Protein AF-A0A6H1LDH5-F1 (afdb_monomer)

Solvent-accessible surface area (backbone atoms only — not comparable to full-atom values): 4651 Å² total; per-residue (Å²): 137,83,83,49,46,87,64,56,82,77,60,60,94,84,41,60,46,26,46,55,17,46,50,53,41,49,74,52,67,55,56,16,63,51,97,55,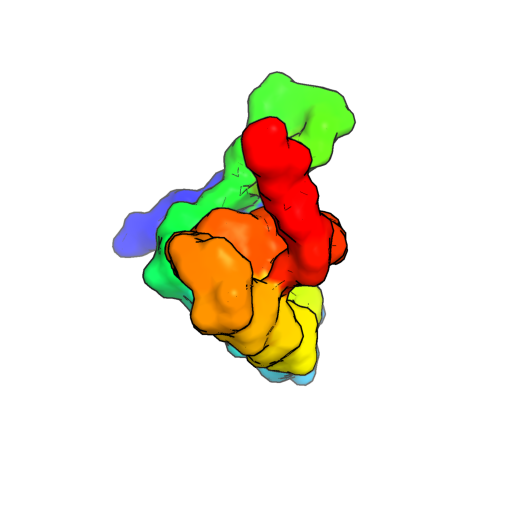100,75,54,50,66,40,71,49,64,26,50,66,54,46,52,50,14,50,51,30,12,67,76,71,72,46,54,62,46,64,21,48,45,37,83,60,48,76,68,74,75,87,125

Structure (mmCIF, N/CA/C/O backbone):
data_AF-A0A6H1LDH5-F1
#
_entry.id   AF-A0A6H1LDH5-F1
#
loop_
_atom_site.group_PDB
_atom_site.id
_atom_site.type_symbol
_atom_site.label_atom_id
_atom_site.label_alt_id
_atom_site.label_comp_id
_atom_site.label_asym_id
_atom_site.label_entity_id
_atom_site.label_seq_id
_atom_site.pdbx_PDB_ins_code
_atom_site.Cartn_x
_atom_site.Cartn_y
_atom_site.Cartn_z
_atom_site.occupancy
_atom_site.B_iso_or_equiv
_atom_site.auth_seq_id
_atom_site.auth_comp_id
_atom_site.auth_asym_id
_atom_site.auth_atom_id
_atom_site.pdbx_PDB_model_num
ATOM 1 N N . MET A 1 1 ? -0.426 14.781 -11.554 1.00 65.19 1 MET A N 1
ATOM 2 C CA . MET A 1 1 ? 0.850 14.035 -11.486 1.00 65.19 1 MET A CA 1
ATOM 3 C C . MET A 1 1 ? 1.192 13.875 -10.015 1.00 65.19 1 MET A C 1
ATOM 5 O O . MET A 1 1 ? 1.195 14.885 -9.326 1.00 65.19 1 MET A O 1
ATOM 9 N N . THR A 1 2 ? 1.384 12.650 -9.524 1.00 78.75 2 THR A N 1
ATOM 10 C CA . THR A 1 2 ? 1.658 12.381 -8.099 1.00 78.75 2 THR A CA 1
ATOM 11 C C . THR A 1 2 ? 3.154 12.169 -7.899 1.00 78.75 2 THR A C 1
ATOM 13 O O . THR A 1 2 ? 3.760 11.409 -8.651 1.00 78.75 2 THR A O 1
ATOM 16 N N . ASN A 1 3 ? 3.749 12.823 -6.899 1.00 86.06 3 ASN A N 1
ATOM 17 C CA . ASN A 1 3 ? 5.107 12.510 -6.460 1.00 86.06 3 ASN A CA 1
ATOM 18 C C . ASN A 1 3 ? 5.042 11.298 -5.520 1.00 86.06 3 ASN A C 1
ATOM 20 O O . ASN A 1 3 ? 4.485 11.396 -4.432 1.00 86.06 3 ASN A O 1
ATOM 24 N N . ALA A 1 4 ? 5.557 10.154 -5.970 1.00 87.12 4 ALA A N 1
ATOM 25 C CA . ALA A 1 4 ? 5.539 8.902 -5.215 1.00 87.12 4 ALA A CA 1
ATOM 26 C C . ALA A 1 4 ? 6.775 8.709 -4.318 1.00 87.12 4 ALA A C 1
ATOM 28 O O . ALA A 1 4 ? 6.856 7.696 -3.632 1.00 87.12 4 ALA A O 1
ATOM 29 N N . GLY A 1 5 ? 7.713 9.659 -4.311 1.00 87.69 5 GLY A N 1
ATOM 30 C CA . GLY A 1 5 ? 8.937 9.612 -3.517 1.00 87.69 5 GLY A CA 1
ATOM 31 C C . GLY A 1 5 ? 10.112 8.883 -4.164 1.00 87.69 5 GLY A C 1
ATOM 32 O O . GLY A 1 5 ? 9.967 8.158 -5.149 1.00 87.69 5 GLY A O 1
ATOM 33 N N . PHE A 1 6 ? 11.307 9.157 -3.634 1.00 85.94 6 PHE A N 1
ATOM 34 C CA . PHE A 1 6 ? 12.584 8.706 -4.198 1.00 85.94 6 PHE A CA 1
ATOM 35 C C . PHE 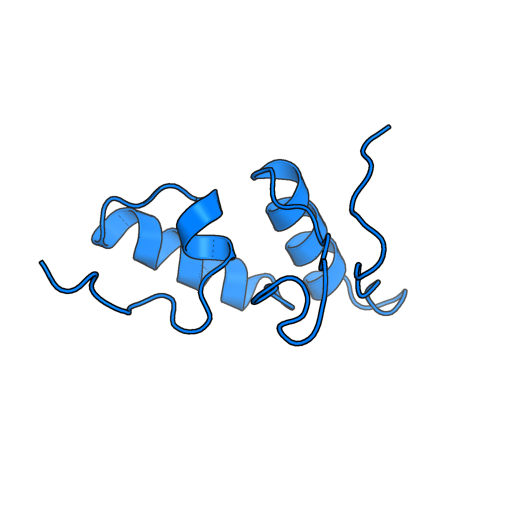A 1 6 ? 12.855 7.220 -3.958 1.00 85.94 6 PHE A C 1
ATOM 37 O O . PHE A 1 6 ? 13.548 6.597 -4.756 1.00 85.94 6 PHE A O 1
ATOM 44 N N . ASP A 1 7 ? 12.257 6.640 -2.919 1.00 87.69 7 ASP A N 1
ATOM 45 C CA . ASP A 1 7 ? 12.460 5.238 -2.550 1.00 87.69 7 ASP A CA 1
ATOM 46 C C . ASP A 1 7 ? 11.425 4.306 -3.189 1.00 87.69 7 AS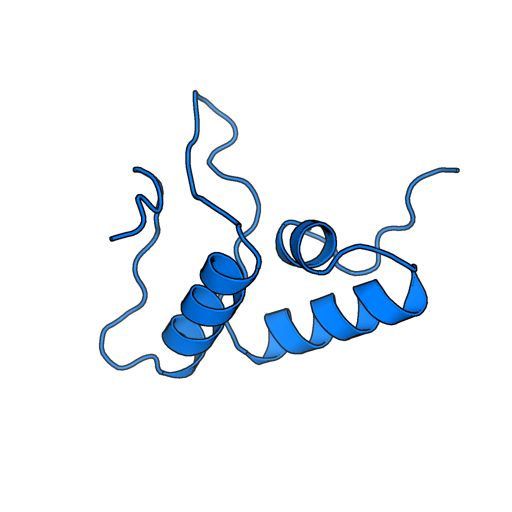P A C 1
ATOM 48 O O . ASP A 1 7 ? 11.252 3.152 -2.785 1.00 87.69 7 ASP A O 1
ATOM 52 N N . LEU A 1 8 ? 10.710 4.796 -4.206 1.00 87.38 8 LEU A N 1
ATOM 53 C CA . LEU A 1 8 ? 9.762 3.991 -4.954 1.00 87.38 8 LEU A CA 1
ATOM 54 C C . LEU A 1 8 ? 10.490 2.843 -5.674 1.00 87.38 8 LEU A C 1
ATOM 56 O O . LEU A 1 8 ? 11.123 3.015 -6.716 1.00 87.38 8 LEU A O 1
ATOM 60 N N . ALA A 1 9 ? 10.306 1.627 -5.164 1.00 88.44 9 ALA A N 1
ATOM 61 C CA . ALA A 1 9 ? 10.768 0.409 -5.817 1.00 88.44 9 ALA A CA 1
ATOM 62 C C . ALA A 1 9 ? 9.819 -0.002 -6.959 1.00 88.44 9 ALA A C 1
ATOM 64 O O . ALA A 1 9 ? 8.817 -0.694 -6.741 1.00 88.44 9 ALA A O 1
ATOM 65 N N . VAL A 1 10 ? 10.146 0.415 -8.186 1.00 91.44 10 VAL A N 1
ATOM 66 C CA . VAL A 1 10 ? 9.333 0.153 -9.385 1.00 91.44 10 VAL A CA 1
ATOM 67 C C . VAL A 1 10 ? 9.260 -1.356 -9.699 1.00 91.44 10 VAL A C 1
ATOM 69 O O . VAL A 1 10 ? 10.298 -2.018 -9.793 1.00 91.44 10 VAL A O 1
ATOM 72 N N . PRO A 1 11 ? 8.054 -1.927 -9.892 1.00 94.62 11 PRO A N 1
ATOM 73 C CA . PRO A 1 11 ? 7.884 -3.325 -10.274 1.00 94.62 11 PRO A CA 1
ATOM 74 C C . PRO A 1 11 ? 8.539 -3.700 -11.608 1.00 94.62 11 PRO A C 1
ATOM 76 O O . PRO A 1 11 ? 8.711 -2.880 -12.512 1.00 94.62 11 PRO A O 1
ATOM 79 N N . ARG A 1 12 ? 8.824 -4.996 -11.793 1.00 95.88 12 ARG A N 1
ATOM 80 C CA . ARG A 1 12 ? 9.257 -5.521 -13.098 1.00 95.88 12 ARG A CA 1
ATOM 81 C C . ARG A 1 12 ? 8.168 -5.281 -14.148 1.00 95.88 12 ARG A C 1
ATOM 83 O O . ARG A 1 12 ? 6.987 -5.490 -13.888 1.00 95.88 12 ARG A O 1
ATOM 90 N N . ARG A 1 13 ? 8.558 -4.947 -15.385 1.00 95.25 13 ARG A N 1
ATOM 91 C CA . ARG A 1 13 ? 7.623 -4.587 -16.478 1.00 95.25 13 ARG A CA 1
ATOM 92 C C . ARG A 1 13 ? 6.481 -5.590 -16.705 1.00 95.25 13 ARG A C 1
ATOM 94 O O . ARG A 1 13 ? 5.385 -5.185 -17.062 1.00 95.25 13 ARG A O 1
ATOM 101 N N . ARG A 1 14 ? 6.742 -6.893 -16.548 1.00 96.31 14 ARG A N 1
ATOM 102 C CA . ARG A 1 14 ? 5.762 -7.968 -16.803 1.00 96.31 14 ARG A CA 1
ATOM 103 C C . ARG A 1 14 ? 4.991 -8.414 -15.556 1.00 96.31 14 ARG A C 1
ATOM 105 O O . ARG A 1 14 ? 4.087 -9.235 -15.684 1.00 96.31 14 ARG A O 1
ATOM 112 N N . ASP A 1 15 ? 5.334 -7.905 -14.376 1.00 97.31 15 ASP A N 1
ATOM 113 C CA . ASP A 1 15 ? 4.700 -8.315 -13.124 1.00 97.31 15 ASP A CA 1
ATOM 114 C C . ASP A 1 15 ? 3.427 -7.509 -12.867 1.00 97.31 15 ASP A C 1
ATOM 116 O O . ASP A 1 15 ? 3.424 -6.498 -12.165 1.00 97.31 15 ASP A O 1
ATOM 120 N N . LYS A 1 16 ? 2.330 -7.961 -13.476 1.00 97.44 16 LYS A N 1
ATOM 121 C CA . LYS A 1 16 ? 1.018 -7.316 -13.348 1.00 97.44 16 LYS A CA 1
ATOM 122 C C . LYS A 1 16 ? 0.572 -7.202 -11.890 1.00 97.44 16 LYS A C 1
ATOM 124 O O . LYS A 1 16 ? 0.046 -6.169 -11.498 1.00 97.44 16 LYS A O 1
ATOM 129 N N . SER A 1 17 ? 0.835 -8.229 -11.080 1.00 97.56 17 SER A N 1
ATOM 130 C CA . SER A 1 17 ? 0.400 -8.265 -9.682 1.00 97.56 17 SER A CA 1
ATOM 131 C C . SER A 1 17 ? 1.089 -7.200 -8.831 1.00 97.56 17 SER A C 1
ATOM 133 O O . SER A 1 17 ? 0.448 -6.562 -7.997 1.00 97.56 17 SER A O 1
ATOM 135 N N . ALA A 1 18 ? 2.376 -6.961 -9.079 1.00 96.94 18 ALA A N 1
ATOM 136 C CA . ALA A 1 18 ? 3.136 -5.933 -8.388 1.00 96.94 18 ALA A CA 1
ATOM 137 C C . ALA A 1 18 ? 2.764 -4.518 -8.857 1.00 96.94 18 ALA A C 1
ATOM 139 O O . ALA A 1 18 ? 2.773 -3.592 -8.045 1.00 96.94 18 ALA A O 1
ATOM 140 N N . TRP A 1 19 ? 2.402 -4.343 -10.134 1.00 97.44 19 TRP A N 1
ATOM 141 C CA . TRP A 1 19 ? 1.856 -3.077 -10.638 1.00 97.44 19 TRP A CA 1
ATOM 142 C C . TRP A 1 19 ? 0.499 -2.745 -10.020 1.00 97.44 19 TRP A C 1
ATOM 144 O O . TRP A 1 19 ? 0.318 -1.633 -9.534 1.00 97.44 19 TRP A O 1
ATOM 154 N N . GLU A 1 20 ? -0.419 -3.710 -9.968 1.00 97.81 20 GLU A N 1
ATOM 155 C CA . GLU A 1 20 ? -1.726 -3.534 -9.321 1.00 97.81 20 GLU A CA 1
ATOM 156 C C . GLU A 1 20 ? -1.580 -3.243 -7.818 1.00 97.81 20 GLU A C 1
ATOM 158 O O . GLU A 1 20 ? -2.301 -2.411 -7.265 1.00 97.81 20 GLU A O 1
ATOM 163 N N . ALA A 1 21 ? -0.615 -3.884 -7.149 1.00 97.38 21 ALA A N 1
ATOM 164 C CA . ALA A 1 21 ? -0.314 -3.605 -5.748 1.00 97.38 21 ALA A CA 1
ATOM 165 C C . ALA A 1 21 ? 0.226 -2.184 -5.536 1.00 97.38 21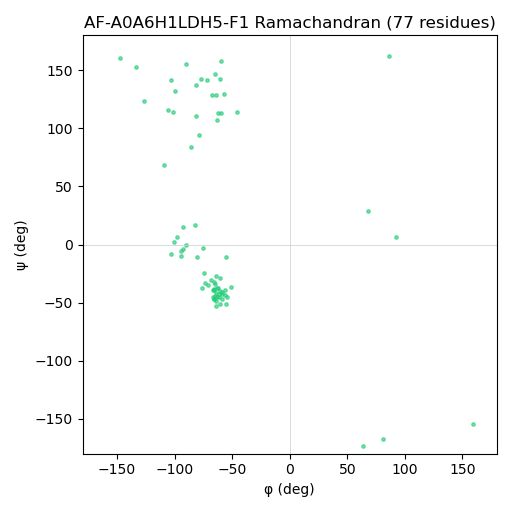 ALA A C 1
ATOM 167 O O . ALA A 1 21 ? -0.212 -1.483 -4.620 1.00 97.38 21 ALA A O 1
ATOM 168 N N . LEU A 1 22 ? 1.145 -1.738 -6.399 1.00 95.44 22 LEU A N 1
ATOM 169 C CA . LEU A 1 22 ? 1.652 -0.371 -6.367 1.00 95.44 22 LEU A CA 1
ATOM 170 C C . LEU A 1 22 ? 0.526 0.642 -6.615 1.00 95.44 22 LEU A C 1
ATOM 172 O O . LEU A 1 22 ? 0.410 1.612 -5.872 1.00 95.44 22 LEU A O 1
ATOM 176 N N . GLU A 1 23 ? -0.331 0.402 -7.606 1.00 95.69 23 GLU A N 1
ATOM 177 C CA . GLU A 1 23 ? -1.476 1.266 -7.889 1.00 95.69 23 GLU A CA 1
ATOM 178 C C . GLU A 1 23 ? -2.418 1.375 -6.684 1.00 95.69 23 GLU A C 1
ATOM 180 O O . GLU A 1 23 ? -2.798 2.483 -6.307 1.00 95.69 23 GLU A O 1
ATOM 185 N N . ALA A 1 24 ? -2.766 0.252 -6.048 1.00 96.50 24 ALA A N 1
ATOM 186 C CA . ALA A 1 24 ? -3.602 0.253 -4.849 1.00 96.50 24 ALA A CA 1
ATOM 187 C C . ALA A 1 24 ? -2.978 1.080 -3.713 1.00 96.50 24 ALA A C 1
ATOM 189 O O . ALA A 1 24 ? -3.674 1.849 -3.056 1.00 96.50 24 ALA A O 1
ATOM 190 N N . THR A 1 25 ? -1.663 0.959 -3.533 1.00 94.81 25 THR A N 1
ATOM 191 C CA . THR A 1 25 ? -0.896 1.662 -2.497 1.00 94.81 25 THR A CA 1
ATOM 192 C C . THR A 1 25 ? -0.892 3.177 -2.735 1.00 94.81 25 THR A C 1
ATOM 194 O O . THR A 1 25 ? -1.212 3.948 -1.833 1.00 94.81 25 THR A O 1
ATOM 197 N N . LEU A 1 26 ? -0.634 3.609 -3.973 1.00 93.69 26 LEU A N 1
ATOM 198 C CA . LEU A 1 26 ? -0.657 5.028 -4.348 1.00 93.6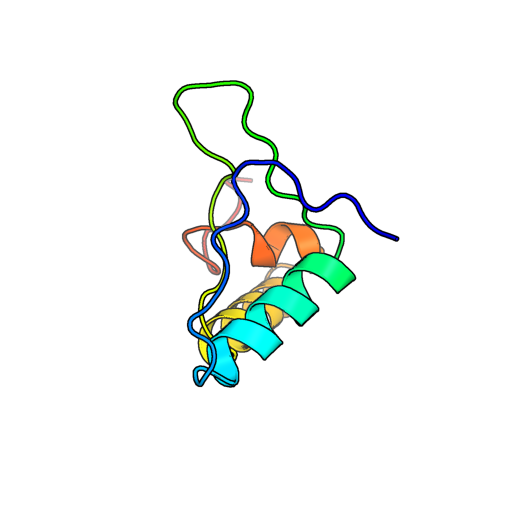9 26 LEU A CA 1
ATOM 199 C C . LEU A 1 26 ? -2.069 5.628 -4.274 1.00 93.69 26 LEU A C 1
ATOM 201 O O . LEU A 1 26 ? -2.234 6.760 -3.827 1.00 93.69 26 LEU A O 1
ATOM 205 N N . ARG A 1 27 ? -3.103 4.876 -4.677 1.00 94.19 27 ARG A N 1
ATOM 206 C CA . ARG A 1 27 ? -4.508 5.310 -4.559 1.00 94.19 27 ARG A CA 1
ATOM 207 C C . ARG A 1 27 ? -4.956 5.454 -3.104 1.00 94.19 27 ARG A C 1
ATOM 209 O O . ARG A 1 27 ? -5.778 6.318 -2.823 1.00 94.19 27 ARG A O 1
ATOM 216 N N . ALA A 1 28 ? -4.414 4.638 -2.200 1.00 93.44 28 ALA A N 1
ATOM 217 C CA . ALA A 1 28 ? -4.645 4.750 -0.762 1.00 93.44 28 ALA A CA 1
ATOM 218 C C . ALA A 1 28 ? -3.868 5.910 -0.107 1.00 93.44 28 ALA A C 1
ATOM 220 O O . ALA A 1 28 ? -4.030 6.137 1.087 1.00 93.44 28 ALA A O 1
ATOM 221 N N . GLY A 1 29 ? -3.044 6.644 -0.866 1.00 91.56 29 GLY A N 1
ATOM 222 C CA . GLY A 1 29 ? -2.334 7.833 -0.393 1.00 91.56 29 GLY A CA 1
ATOM 223 C C . GLY A 1 29 ? -0.929 7.578 0.153 1.00 91.56 29 GLY A C 1
ATOM 224 O O . GLY A 1 29 ? -0.309 8.514 0.651 1.00 91.56 29 GLY A O 1
ATOM 225 N N . LEU A 1 30 ? -0.400 6.353 0.049 1.00 91.06 30 LEU A N 1
ATOM 226 C CA . LEU A 1 30 ? 0.981 6.083 0.451 1.00 91.06 30 LEU A CA 1
ATOM 227 C C . LEU A 1 30 ? 1.971 6.694 -0.547 1.00 91.06 30 LEU A C 1
ATOM 229 O O . LEU A 1 30 ? 1.783 6.628 -1.765 1.00 91.06 30 LEU A O 1
ATOM 233 N N . THR A 1 31 ? 3.065 7.226 -0.014 1.00 90.12 31 THR A N 1
ATOM 234 C CA . THR A 1 31 ? 4.221 7.727 -0.762 1.00 90.12 31 THR A CA 1
ATOM 235 C C . THR A 1 31 ? 5.506 7.197 -0.128 1.00 90.12 31 THR A C 1
ATOM 237 O O . THR A 1 31 ? 5.544 6.874 1.055 1.00 90.12 31 THR A O 1
ATOM 240 N N . PHE A 1 32 ? 6.568 7.068 -0.922 1.00 87.50 32 PHE A N 1
ATOM 241 C CA . PHE A 1 32 ? 7.817 6.415 -0.530 1.00 87.50 32 PHE A CA 1
ATOM 242 C C . PHE A 1 32 ? 8.935 7.444 -0.364 1.00 87.50 32 PHE A C 1
ATOM 244 O O . PHE A 1 32 ? 9.871 7.524 -1.164 1.00 87.50 32 PHE A O 1
ATOM 251 N N . HIS A 1 33 ? 8.803 8.271 0.669 1.00 84.19 33 HIS A N 1
ATOM 252 C CA . HIS A 1 33 ? 9.837 9.215 1.080 1.00 84.19 33 HIS A CA 1
ATOM 253 C C . HIS A 1 33 ? 10.512 8.695 2.347 1.00 84.19 33 HIS A C 1
ATOM 255 O O . HIS A 1 33 ? 9.868 8.622 3.390 1.00 84.19 33 HIS A O 1
ATOM 261 N N . SER A 1 34 ? 11.801 8.373 2.292 1.00 78.12 34 SER A N 1
ATOM 262 C CA . SER A 1 34 ? 12.606 8.197 3.499 1.00 78.12 34 SER A CA 1
ATOM 263 C C . SER A 1 34 ? 13.501 9.418 3.733 1.00 78.12 34 SER A C 1
ATOM 265 O O . SER A 1 34 ? 14.024 10.027 2.802 1.00 78.12 34 SER A O 1
ATOM 267 N N . CYS A 1 35 ? 13.653 9.807 5.002 1.00 67.19 35 CYS A N 1
ATOM 268 C CA . CYS A 1 35 ? 14.612 10.829 5.446 1.00 67.19 35 CYS A CA 1
ATOM 269 C C . CYS A 1 35 ? 15.911 10.184 5.991 1.00 67.19 35 CYS A C 1
ATOM 271 O O . CYS A 1 35 ? 16.763 10.862 6.556 1.00 67.19 35 CYS A O 1
ATOM 273 N N . GLY A 1 36 ? 16.072 8.856 5.874 1.00 63.19 36 GLY A N 1
ATOM 274 C CA . GLY A 1 36 ? 17.195 8.137 6.479 1.00 63.19 36 GLY A CA 1
ATOM 275 C C . GLY A 1 36 ? 16.966 6.634 6.676 1.00 63.19 36 GLY A C 1
ATOM 276 O O . GLY A 1 36 ? 16.166 6.007 5.985 1.00 63.19 36 GLY A O 1
ATOM 277 N N . CYS A 1 37 ? 17.686 6.072 7.653 1.00 66.00 37 CYS A N 1
ATOM 278 C CA . CYS A 1 37 ? 18.060 4.657 7.820 1.00 66.00 37 CYS A CA 1
ATOM 279 C C . CYS A 1 37 ? 16.931 3.601 7.844 1.00 66.00 37 CYS A C 1
ATOM 281 O O . CYS A 1 37 ? 17.235 2.413 7.809 1.00 66.00 37 CYS A O 1
ATOM 283 N N . GLY A 1 38 ? 15.659 3.999 7.931 1.00 65.38 38 GLY A N 1
ATOM 284 C CA . GLY A 1 38 ? 14.509 3.086 8.022 1.00 65.38 38 GLY A CA 1
ATOM 285 C C . GLY A 1 38 ? 13.838 2.744 6.688 1.00 65.38 38 GLY A C 1
ATOM 286 O O . GLY A 1 38 ? 12.988 1.855 6.648 1.00 65.38 38 GLY A O 1
ATOM 287 N N . GLY A 1 39 ? 14.204 3.430 5.598 1.00 73.75 39 GLY A N 1
ATOM 288 C CA . GLY A 1 39 ? 13.503 3.308 4.319 1.00 73.75 39 GLY A CA 1
ATOM 289 C C . GLY A 1 39 ? 12.044 3.793 4.395 1.00 73.75 39 GLY A C 1
ATOM 290 O O . GLY A 1 39 ? 11.622 4.353 5.407 1.00 73.75 39 GLY A O 1
ATOM 291 N N . PRO A 1 40 ? 11.254 3.613 3.328 1.00 78.38 40 PRO A N 1
ATOM 292 C CA . PRO A 1 40 ? 9.900 4.163 3.229 1.00 78.38 40 PRO A CA 1
ATOM 293 C C . PRO A 1 40 ? 8.819 3.308 3.926 1.00 78.38 40 PRO A C 1
ATOM 295 O O . PRO A 1 40 ? 7.642 3.448 3.611 1.00 78.38 40 PRO A O 1
ATOM 298 N N . GLY A 1 41 ? 9.198 2.385 4.818 1.00 83.25 41 GLY A N 1
ATOM 299 C CA . GLY A 1 41 ? 8.275 1.419 5.424 1.00 83.25 41 GLY A CA 1
ATOM 300 C C . GLY A 1 41 ? 7.973 0.201 4.539 1.00 83.25 41 GLY A C 1
ATOM 301 O O . GLY A 1 41 ? 8.669 -0.071 3.555 1.00 83.25 41 GLY A O 1
ATOM 302 N N . TYR A 1 42 ? 6.954 -0.581 4.916 1.00 90.06 42 TYR A N 1
ATOM 303 C CA . TYR A 1 42 ? 6.547 -1.760 4.149 1.00 90.06 42 TYR A CA 1
ATOM 304 C C . TYR A 1 42 ? 5.751 -1.360 2.903 1.00 90.06 42 TYR A C 1
ATOM 306 O O . TYR A 1 42 ? 4.910 -0.463 2.926 1.00 90.06 42 TYR A O 1
ATOM 314 N N . ARG A 1 43 ? 5.973 -2.094 1.809 1.00 91.00 43 ARG A N 1
ATOM 315 C CA . ARG A 1 43 ? 5.217 -1.956 0.565 1.00 91.00 43 ARG A CA 1
ATOM 316 C C . ARG A 1 43 ? 4.664 -3.313 0.129 1.00 91.00 43 ARG A C 1
ATOM 318 O O . ARG A 1 43 ? 5.467 -4.209 -0.148 1.00 91.00 43 ARG A O 1
ATOM 325 N N . PRO A 1 44 ? 3.341 -3.451 -0.059 1.00 95.19 44 PRO A N 1
ATOM 326 C CA . PRO A 1 44 ? 2.767 -4.626 -0.697 1.00 95.19 44 PRO A CA 1
ATOM 327 C C . PRO A 1 44 ? 3.366 -4.827 -2.094 1.00 95.19 44 PRO A C 1
ATOM 329 O O . PRO A 1 44 ? 3.425 -3.915 -2.923 1.00 95.19 44 PRO A O 1
ATOM 332 N N . ARG A 1 45 ? 3.828 -6.042 -2.361 1.00 94.62 45 ARG A N 1
ATOM 333 C CA . ARG A 1 45 ? 4.471 -6.462 -3.611 1.00 94.62 45 ARG A CA 1
ATOM 334 C C . ARG A 1 45 ? 3.536 -7.273 -4.498 1.00 94.62 45 ARG A C 1
ATOM 336 O O . ARG A 1 45 ? 3.894 -7.550 -5.637 1.00 94.62 45 ARG A O 1
ATOM 343 N N . SER A 1 46 ? 2.355 -7.641 -4.003 1.00 96.94 46 SER A N 1
ATOM 344 C CA . SER A 1 46 ? 1.361 -8.408 -4.753 1.00 96.94 46 SER A CA 1
ATOM 345 C C . SER A 1 46 ? -0.076 -8.046 -4.379 1.00 96.94 46 SER A C 1
ATOM 347 O O . SER A 1 46 ? -0.368 -7.522 -3.303 1.00 96.94 46 SER A O 1
ATOM 349 N N . THR A 1 47 ? -1.013 -8.386 -5.261 1.00 97.62 47 THR A N 1
ATOM 350 C CA . THR A 1 47 ? -2.452 -8.232 -5.005 1.00 97.62 47 THR A CA 1
ATOM 351 C C . THR A 1 47 ? -2.947 -9.109 -3.857 1.00 97.62 47 THR A C 1
ATOM 353 O O . THR A 1 47 ? -3.928 -8.755 -3.202 1.00 97.62 47 THR A O 1
ATOM 356 N N . ALA A 1 48 ? -2.281 -10.237 -3.594 1.00 97.81 48 ALA A N 1
ATOM 357 C CA . ALA A 1 48 ? -2.581 -11.102 -2.459 1.00 97.81 48 ALA A CA 1
ATOM 358 C C . ALA A 1 48 ? -2.308 -10.379 -1.132 1.00 97.81 48 ALA A C 1
ATOM 360 O O . ALA A 1 48 ? -3.201 -10.299 -0.290 1.00 97.81 48 ALA A O 1
ATOM 361 N N . GLU A 1 49 ? -1.135 -9.754 -1.001 1.00 97.50 49 GLU A N 1
ATOM 362 C CA . GLU A 1 49 ? -0.758 -8.974 0.187 1.00 97.50 49 GLU A CA 1
ATOM 363 C C . GLU A 1 49 ? -1.680 -7.760 0.400 1.00 97.50 49 GLU A C 1
ATOM 365 O O . GLU A 1 49 ? -2.046 -7.456 1.536 1.00 97.50 49 GLU A O 1
ATOM 370 N N . VAL A 1 50 ? -2.112 -7.091 -0.679 1.00 98.00 50 VAL A N 1
ATOM 371 C CA . VAL A 1 50 ? -3.106 -6.000 -0.603 1.00 98.00 50 VAL A CA 1
ATOM 372 C C . VAL A 1 50 ? -4.450 -6.511 -0.083 1.00 98.00 50 VAL A C 1
ATOM 374 O O . VAL A 1 50 ? -5.076 -5.879 0.769 1.00 98.00 50 VAL A O 1
ATOM 377 N N . ARG A 1 51 ? -4.924 -7.657 -0.585 1.00 98.06 51 ARG A N 1
ATOM 378 C CA . ARG A 1 51 ? -6.196 -8.252 -0.146 1.00 98.06 51 ARG A CA 1
ATOM 379 C C . ARG A 1 51 ? -6.147 -8.657 1.319 1.00 98.06 51 ARG A C 1
ATOM 381 O O . ARG A 1 51 ? -7.124 -8.434 2.027 1.00 98.06 51 ARG A O 1
ATOM 388 N N . GLU A 1 52 ? -5.040 -9.239 1.758 1.00 97.88 52 GLU A N 1
ATOM 389 C CA . GLU A 1 52 ? -4.824 -9.602 3.155 1.0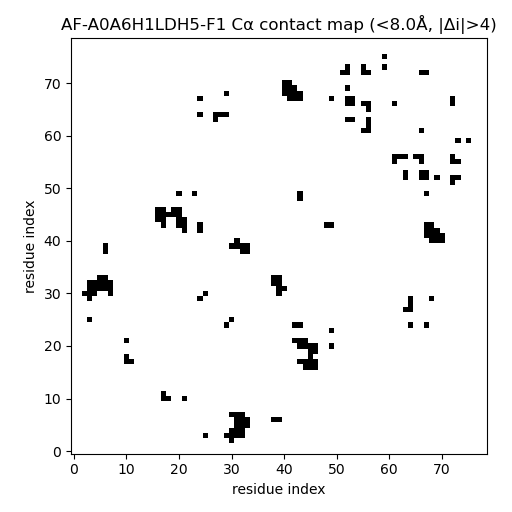0 97.88 52 GLU A CA 1
ATOM 390 C C . GLU A 1 52 ? -4.876 -8.373 4.066 1.00 97.88 52 GLU A C 1
ATOM 392 O O . GLU A 1 52 ? -5.692 -8.328 4.983 1.00 97.88 52 GLU A O 1
ATOM 397 N N . ARG A 1 53 ? -4.118 -7.323 3.743 1.00 97.19 53 ARG A N 1
ATOM 398 C CA . ARG A 1 53 ? -4.107 -6.068 4.511 1.00 97.19 53 ARG A CA 1
ATOM 399 C C . ARG A 1 53 ? -5.472 -5.397 4.562 1.00 97.19 53 ARG A C 1
ATOM 401 O O . ARG A 1 53 ? -5.898 -4.948 5.618 1.00 97.19 53 ARG A O 1
ATOM 408 N N . ARG A 1 54 ? -6.228 -5.404 3.461 1.00 97.25 54 ARG A N 1
ATOM 409 C CA . ARG A 1 54 ? -7.619 -4.915 3.449 1.00 97.25 54 ARG A CA 1
ATOM 410 C C . ARG A 1 54 ? -8.555 -5.750 4.324 1.00 97.25 54 ARG A C 1
ATOM 412 O O . ARG A 1 54 ? -9.501 -5.201 4.882 1.00 97.25 54 ARG A O 1
ATOM 419 N N . ARG A 1 55 ? -8.343 -7.068 4.427 1.00 97.75 55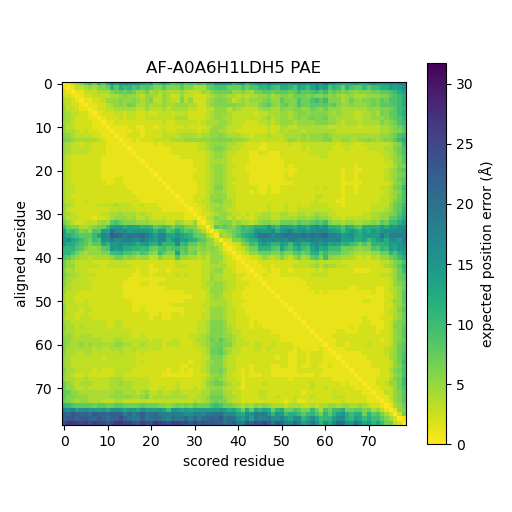 ARG A N 1
ATOM 420 C CA . ARG A 1 55 ? -9.111 -7.918 5.354 1.00 97.75 55 ARG A CA 1
ATOM 421 C C . ARG A 1 55 ? -8.778 -7.560 6.795 1.00 97.75 55 ARG A C 1
ATOM 423 O O . ARG A 1 55 ? -9.707 -7.363 7.573 1.00 97.75 55 ARG A O 1
ATOM 430 N N . ALA A 1 56 ? -7.497 -7.397 7.104 1.00 95.44 56 ALA A N 1
ATOM 431 C CA . ALA A 1 56 ? -7.068 -6.977 8.426 1.00 95.44 56 ALA A CA 1
ATOM 432 C C . ALA A 1 56 ? -7.598 -5.591 8.795 1.00 95.44 56 ALA A C 1
ATOM 434 O O . ALA A 1 56 ? -8.158 -5.426 9.872 1.00 95.44 56 ALA A O 1
ATOM 435 N N . ALA A 1 57 ? -7.575 -4.637 7.862 1.00 95.44 57 ALA A N 1
ATOM 436 C CA . ALA A 1 57 ? -8.156 -3.313 8.061 1.00 95.44 57 ALA A CA 1
ATOM 437 C C . ALA A 1 57 ? -9.629 -3.382 8.486 1.00 95.44 57 ALA A C 1
ATOM 439 O O . ALA A 1 57 ? -10.035 -2.723 9.437 1.00 95.44 57 ALA A O 1
ATOM 440 N N . LYS A 1 58 ? -10.424 -4.230 7.820 1.00 96.25 58 LYS A N 1
ATOM 441 C CA . LYS A 1 58 ? -11.841 -4.420 8.155 1.00 96.25 58 LYS A CA 1
ATOM 442 C C . LYS A 1 58 ? -12.049 -5.052 9.528 1.00 96.25 58 LYS A C 1
ATOM 444 O O . LYS A 1 58 ? -12.991 -4.672 10.211 1.00 96.25 58 LYS A O 1
ATOM 449 N N . GLN A 1 59 ? -11.218 -6.020 9.908 1.00 95.56 59 GLN A N 1
ATOM 450 C CA . GLN A 1 59 ? -11.355 -6.713 11.193 1.00 95.56 59 GLN A CA 1
ATOM 451 C C . GLN A 1 59 ? -10.858 -5.866 12.369 1.00 95.56 59 GLN A C 1
ATOM 453 O O . GLN A 1 59 ? -11.479 -5.871 13.425 1.00 95.56 59 GLN A O 1
ATOM 458 N N . LEU A 1 60 ? -9.783 -5.106 12.165 1.00 93.94 60 LEU A N 1
ATOM 459 C CA . LEU A 1 60 ? -9.142 -4.276 13.185 1.00 93.94 60 LEU A CA 1
ATOM 460 C C . LEU A 1 60 ? -9.670 -2.829 13.211 1.00 93.94 60 LEU A C 1
ATOM 462 O O . LEU A 1 60 ? -9.254 -2.043 14.056 1.00 93.94 60 LEU A O 1
ATOM 466 N N . GLY A 1 61 ? -10.562 -2.454 12.288 1.00 95.38 61 GLY A N 1
ATOM 467 C CA . GLY A 1 61 ? -11.106 -1.095 12.188 1.00 95.38 61 GLY A CA 1
ATOM 468 C C . GLY A 1 61 ? -10.079 -0.044 11.750 1.00 95.38 61 GLY A C 1
ATOM 469 O O . GLY A 1 61 ? -10.185 1.117 12.135 1.00 95.38 61 GLY A O 1
ATOM 470 N N . LEU A 1 62 ? -9.071 -0.441 10.969 1.00 93.62 62 LEU A N 1
ATOM 471 C CA . LEU A 1 62 ? -7.998 0.444 10.512 1.00 93.62 62 LEU A CA 1
ATOM 472 C C . LEU A 1 62 ? -8.350 1.118 9.186 1.00 93.62 62 LEU A C 1
ATOM 474 O O . LEU A 1 62 ? -9.094 0.581 8.362 1.00 93.62 62 LEU A O 1
ATOM 478 N N . LEU A 1 63 ? -7.726 2.270 8.939 1.00 94.56 63 LEU A N 1
ATOM 479 C CA . LEU A 1 63 ? -7.711 2.869 7.610 1.00 94.56 63 LEU A CA 1
ATOM 480 C C . LEU A 1 63 ? -6.937 1.973 6.638 1.00 94.56 63 LEU A C 1
ATOM 482 O O . LEU A 1 63 ? -5.949 1.332 7.005 1.00 94.56 63 LEU A O 1
ATOM 486 N N . GLU A 1 64 ? -7.362 1.969 5.374 1.00 94.25 64 GLU A N 1
ATOM 487 C CA . GLU A 1 64 ? -6.691 1.197 4.327 1.00 94.25 64 GLU A CA 1
ATOM 488 C C . GLU A 1 64 ? -5.210 1.574 4.218 1.00 94.25 64 GLU A C 1
ATOM 490 O O . GLU A 1 64 ? -4.367 0.684 4.162 1.00 94.25 64 GLU A O 1
ATOM 495 N N . GLN A 1 65 ? -4.891 2.872 4.268 1.00 93.75 65 GLN A N 1
ATOM 496 C CA . GLN A 1 65 ? -3.513 3.35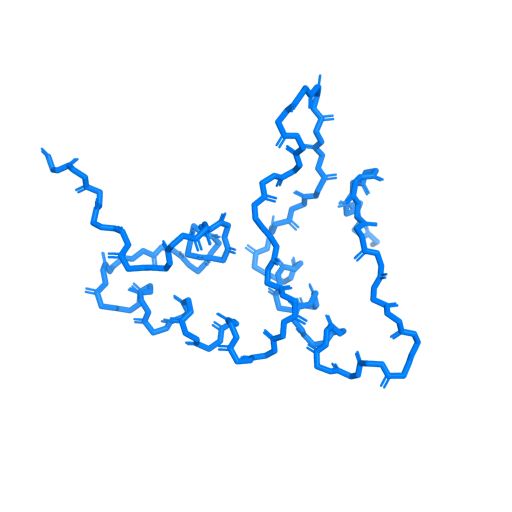9 4.235 1.00 93.75 65 GLN A CA 1
ATOM 497 C C . GLN A 1 65 ? -2.665 2.728 5.348 1.00 93.75 65 GLN A C 1
ATOM 499 O O . GLN A 1 65 ? -1.625 2.133 5.073 1.00 93.75 65 GLN A O 1
ATOM 504 N N . THR A 1 66 ? -3.157 2.788 6.589 1.00 93.00 66 THR A N 1
ATOM 505 C CA . THR A 1 66 ? -2.488 2.223 7.766 1.00 93.00 66 THR A CA 1
ATOM 506 C C . THR A 1 66 ? -2.252 0.727 7.614 1.00 93.00 66 THR A C 1
ATOM 508 O O . THR A 1 66 ? -1.179 0.238 7.943 1.00 93.00 66 THR A O 1
ATOM 511 N N . ALA A 1 67 ? -3.232 -0.019 7.104 1.00 94.62 67 ALA A N 1
ATOM 512 C CA . ALA A 1 67 ? -3.069 -1.453 6.910 1.00 94.62 67 ALA A CA 1
ATOM 513 C C . ALA A 1 67 ? -2.093 -1.786 5.771 1.00 94.62 67 ALA A C 1
ATOM 515 O O . ALA A 1 67 ? -1.368 -2.776 5.857 1.00 94.62 67 ALA A O 1
ATOM 516 N N . LEU A 1 68 ? -2.057 -0.977 4.707 1.00 95.00 68 LEU A N 1
ATOM 517 C CA . LEU A 1 68 ? -1.146 -1.181 3.581 1.00 95.00 68 LEU A CA 1
ATOM 518 C C . LEU A 1 68 ? 0.326 -0.940 3.949 1.00 95.00 68 LEU A C 1
ATOM 520 O O . LEU A 1 68 ? 1.189 -1.616 3.396 1.00 95.00 68 LEU A O 1
ATOM 524 N N . GLU A 1 69 ? 0.597 -0.048 4.903 1.00 92.75 69 GLU A N 1
ATOM 525 C CA . GLU A 1 69 ? 1.947 0.302 5.375 1.00 92.75 69 GLU A CA 1
ATOM 526 C C . GLU A 1 69 ? 2.536 -0.702 6.384 1.00 92.75 69 GLU A C 1
ATOM 528 O O . GLU A 1 69 ? 3.723 -0.651 6.705 1.00 92.75 69 GLU A O 1
ATOM 533 N N . ARG A 1 70 ? 1.731 -1.637 6.904 1.00 91.31 70 ARG A N 1
ATOM 534 C CA . ARG A 1 70 ? 2.187 -2.571 7.941 1.00 91.31 70 ARG A CA 1
ATOM 535 C C . ARG A 1 70 ? 2.973 -3.753 7.392 1.00 91.31 70 ARG A C 1
ATOM 537 O O . ARG A 1 70 ? 2.564 -4.409 6.426 1.00 91.31 70 ARG A O 1
ATOM 544 N N . TYR A 1 71 ? 4.055 -4.079 8.101 1.00 91.25 71 TYR A N 1
ATOM 545 C CA . TYR A 1 71 ? 4.816 -5.313 7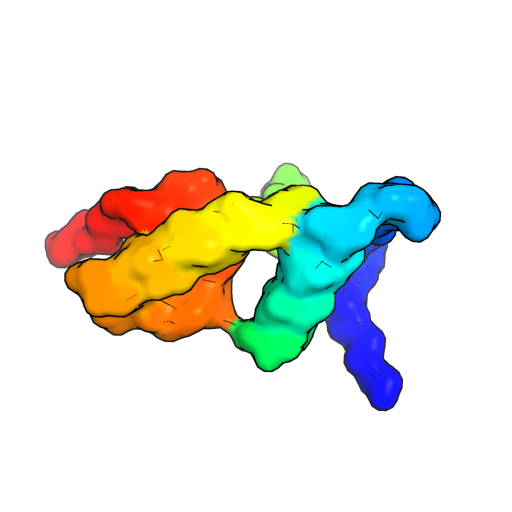.911 1.00 91.25 71 TYR A CA 1
ATOM 546 C C . TYR A 1 71 ? 3.969 -6.540 8.251 1.00 91.25 71 TYR A C 1
ATOM 548 O O . TYR A 1 71 ? 3.809 -7.408 7.391 1.00 91.25 71 TYR A O 1
ATOM 556 N N . ASP A 1 72 ? 3.367 -6.566 9.442 1.00 92.44 72 ASP A N 1
ATOM 557 C CA . ASP A 1 72 ? 2.384 -7.575 9.827 1.00 92.44 72 ASP A CA 1
ATOM 558 C C . ASP A 1 72 ? 0.958 -6.994 9.719 1.00 92.44 72 ASP A C 1
ATOM 560 O O . ASP A 1 72 ? 0.606 -6.056 10.442 1.00 92.44 72 ASP A O 1
ATOM 564 N N . PRO A 1 73 ? 0.118 -7.503 8.796 1.00 92.00 73 PRO A N 1
ATOM 565 C CA . PRO A 1 73 ? -1.251 -7.026 8.647 1.00 92.00 73 PRO A CA 1
ATOM 566 C C . PRO A 1 73 ? -2.105 -7.223 9.905 1.00 92.00 73 PRO A C 1
ATOM 568 O O . PRO A 1 73 ? -3.021 -6.431 10.119 1.00 92.00 73 PRO A O 1
ATOM 571 N N . TRP A 1 74 ? -1.822 -8.242 10.719 1.00 93.12 74 TRP A N 1
ATOM 572 C CA . TRP A 1 74 ? -2.656 -8.668 11.845 1.00 93.12 74 TRP A CA 1
ATOM 573 C C . TRP A 1 74 ? -2.160 -8.184 13.204 1.00 93.12 74 TRP A C 1
ATOM 575 O O . TRP A 1 74 ? -2.781 -8.497 14.216 1.00 93.12 74 TRP A O 1
ATOM 585 N N . GLU A 1 75 ? -1.082 -7.403 13.233 1.00 87.88 75 GLU A N 1
ATOM 586 C CA . GLU A 1 75 ? -0.542 -6.858 14.472 1.00 87.88 75 GLU A CA 1
ATOM 587 C C . GLU A 1 75 ? -1.591 -5.989 15.182 1.00 87.88 75 GLU A C 1
ATOM 589 O O . GLU A 1 75 ? -2.023 -4.939 14.686 1.00 87.88 75 GLU A O 1
ATOM 594 N N . GLU A 1 76 ? -2.041 -6.447 16.348 1.00 74.69 76 GLU A N 1
ATOM 595 C CA . GLU A 1 76 ? -2.931 -5.669 17.198 1.00 74.69 76 GLU A CA 1
ATOM 596 C C . GLU A 1 76 ? -2.153 -4.462 17.727 1.00 74.69 76 GLU A C 1
ATOM 598 O O . GLU A 1 76 ? -1.050 -4.597 18.255 1.00 74.69 76 GLU A O 1
ATOM 603 N N . LEU A 1 77 ? -2.715 -3.256 17.579 1.00 63.19 77 LEU A N 1
ATOM 604 C CA . LEU A 1 77 ? -2.164 -2.098 18.278 1.00 63.19 77 LEU A CA 1
ATOM 605 C C . LEU A 1 77 ? -2.304 -2.398 19.765 1.00 63.19 77 LEU A C 1
ATOM 607 O O . LEU A 1 77 ? -3.434 -2.505 20.244 1.00 63.19 77 LEU A O 1
ATOM 611 N N . ALA A 1 78 ? -1.176 -2.568 20.460 1.00 58.78 78 ALA A N 1
ATOM 612 C CA . ALA A 1 78 ? -1.151 -2.649 21.912 1.00 58.78 78 ALA A CA 1
ATOM 613 C C . ALA A 1 78 ? -2.030 -1.512 22.458 1.00 58.78 78 ALA A C 1
ATOM 615 O O . ALA A 1 78 ? -1.784 -0.339 22.166 1.00 58.78 78 ALA A O 1
ATOM 616 N N . ARG A 1 79 ? -3.131 -1.904 23.101 1.00 52.12 79 ARG A N 1
ATOM 617 C CA . ARG A 1 79 ? -4.236 -1.026 23.489 1.00 52.12 79 ARG A CA 1
ATOM 618 C C . ARG A 1 79 ? -3.862 -0.131 24.660 1.00 52.12 79 ARG A C 1
ATOM 620 O O . ARG A 1 79 ? -3.160 -0.633 25.564 1.00 52.12 79 ARG A O 1
#

pLDDT: mean 89.37, std 10.57, range [52.12, 98.06]

Foldseek 3Di:
DDAQEDLDPDDDPPCPFQVVQVVLQVVLPQHFHDPDDPGSADGDRGPVQLVLLVVLCVVQVHRSNVSRRDPDSNDHDPD

Radius of gyration: 12.71 Å; Cα contacts (8 Å, |Δi|>4): 101; chains: 1; bounding box: 30×25×40 Å

Sequence (79 aa):
MTNAGFDLAVPRRRDKSAWEALEATLRAGLTFHSCGCGGPGYRPRSTAEVRERRRAAKQLGLLEQTALERYDPWEELAR

Secondary structure (DSSP, 8-state):
-----TT--PPPTT-HHHHHHHHHHHHTT-----SSTTTT-----SHHHHHHHHHHHHHHT--HHHHHT-SSTT-----

Mean predicted aligned error: 4.45 Å